Protein AF-A0A088B2Z9-F1 (afdb_monomer_lite)

Secondary structure (DSSP, 8-state):
---EEEEEESSTT--HHHHHHIIIIITTTSSSTT-SEEEEEEEESSS-HHHHHHHHHHHHT---S-SS-SSTTS-EEEEEE-----TT-----SEEEEEEEEE-TT--PPP-----

pLDDT: mean 90.2, std 11.57, range [54.62, 98.5]

Organism: NCBI:txid693986

Foldseek 3Di:
DAEEEEDEAAALQSCPVVLCCCVVCVQQCVPPQAHLEHEYEYAYADDDLLSSVVNSCVVNVWDFPDPDDPDNVWSKTKTWDHHPYPPPGPGDPTHIYIYTYDYDYPDDPDPPPPDD

Structure (mmCIF, N/CA/C/O backbone):
data_AF-A0A088B2Z9-F1
#
_entry.id   AF-A0A088B2Z9-F1
#
loop_
_atom_site.group_PDB
_atom_site.id
_atom_site.type_symbol
_atom_site.label_atom_id
_atom_site.label_alt_id
_atom_site.label_comp_id
_atom_site.label_asym_id
_atom_site.label_entity_id
_atom_site.label_seq_id
_atom_site.pdbx_PDB_ins_code
_atom_site.Cartn_x
_atom_site.Cartn_y
_atom_site.Cartn_z
_atom_site.occupancy
_atom_site.B_iso_or_equiv
_atom_site.auth_seq_id
_atom_site.auth_comp_id
_atom_site.auth_asym_id
_atom_site.auth_atom_id
_atom_site.pdbx_PDB_model_num
ATOM 1 N N . MET A 1 1 ? -0.184 11.453 -15.605 1.00 79.94 1 MET A N 1
ATOM 2 C CA . MET A 1 1 ? -1.303 11.391 -14.638 1.00 79.94 1 MET A CA 1
ATOM 3 C C . MET A 1 1 ? -0.818 10.648 -13.403 1.00 79.94 1 MET A C 1
ATOM 5 O O . MET A 1 1 ? -0.166 9.624 -13.576 1.00 79.94 1 MET A O 1
ATOM 9 N N . TRP A 1 2 ? -1.076 11.173 -12.204 1.00 92.56 2 TRP A N 1
ATOM 10 C CA . TRP A 1 2 ? -0.672 10.564 -10.933 1.00 92.56 2 TRP A CA 1
ATOM 11 C C . TRP A 1 2 ? -1.892 9.891 -10.284 1.00 92.56 2 TRP A C 1
ATOM 13 O O . TRP A 1 2 ? -2.795 10.603 -9.846 1.00 92.56 2 TRP A O 1
ATOM 23 N N . PRO A 1 3 ? -1.999 8.552 -10.320 1.00 94.75 3 PRO A N 1
ATOM 24 C CA . PRO A 1 3 ? -3.218 7.860 -9.912 1.00 94.75 3 PRO A CA 1
ATOM 25 C C . PRO A 1 3 ? -3.337 7.671 -8.404 1.00 94.75 3 PRO A C 1
ATOM 27 O O . PRO A 1 3 ? -2.350 7.486 -7.685 1.00 94.75 3 PRO A O 1
ATOM 30 N N . VAL A 1 4 ? -4.594 7.651 -7.976 1.00 96.12 4 VAL A N 1
ATOM 31 C CA . VAL A 1 4 ? -5.024 7.423 -6.604 1.00 96.12 4 VAL A CA 1
ATOM 32 C C . VAL A 1 4 ? -6.162 6.414 -6.637 1.00 96.12 4 VAL A C 1
ATOM 34 O O . VAL A 1 4 ? -7.118 6.606 -7.381 1.00 96.12 4 VAL A O 1
ATOM 37 N N . GLU A 1 5 ? -6.055 5.369 -5.830 1.00 97.19 5 GLU A N 1
ATOM 38 C CA . GLU A 1 5 ? -7.088 4.348 -5.645 1.00 97.19 5 GLU A CA 1
ATOM 39 C C . GLU A 1 5 ? -7.458 4.279 -4.159 1.00 97.19 5 GLU A C 1
ATOM 41 O O . GLU A 1 5 ? -6.632 4.594 -3.296 1.00 97.19 5 GLU A O 1
ATOM 46 N N . ALA A 1 6 ? -8.697 3.904 -3.835 1.00 97.25 6 ALA A N 1
ATOM 47 C CA . ALA A 1 6 ? -9.171 3.890 -2.455 1.00 97.25 6 ALA A CA 1
ATOM 48 C C . ALA A 1 6 ? -10.034 2.667 -2.140 1.00 97.25 6 ALA A C 1
ATOM 50 O O . ALA A 1 6 ? -10.882 2.274 -2.936 1.00 97.25 6 ALA A O 1
ATOM 51 N N . LYS A 1 7 ? -9.867 2.107 -0.936 1.00 97.06 7 LYS A N 1
ATOM 52 C CA . LYS A 1 7 ? -10.686 1.000 -0.419 1.00 97.06 7 LYS A CA 1
ATOM 53 C C . LYS A 1 7 ? -11.288 1.331 0.939 1.00 97.06 7 LYS A C 1
ATOM 55 O O . LYS A 1 7 ? -10.702 2.064 1.732 1.00 97.06 7 LYS A O 1
ATOM 60 N N . ILE A 1 8 ? -12.444 0.737 1.225 1.00 95.62 8 ILE A N 1
ATOM 61 C CA . ILE A 1 8 ? -13.016 0.712 2.574 1.00 95.62 8 ILE A CA 1
ATOM 62 C C . ILE A 1 8 ? -12.413 -0.478 3.318 1.00 95.62 8 ILE A C 1
ATOM 64 O O . ILE A 1 8 ? -12.496 -1.612 2.853 1.00 95.62 8 ILE A O 1
ATOM 68 N N . LEU A 1 9 ? -11.832 -0.221 4.485 1.00 95.88 9 LEU A N 1
ATOM 69 C CA . LEU A 1 9 ? -11.202 -1.219 5.339 1.00 95.88 9 LEU A CA 1
ATOM 70 C C . LEU A 1 9 ? -12.056 -1.393 6.595 1.00 95.88 9 LEU A C 1
ATOM 72 O O . LEU A 1 9 ? -12.163 -0.491 7.424 1.00 95.88 9 LEU A O 1
ATOM 76 N N . ILE A 1 10 ? -12.683 -2.560 6.748 1.00 94.81 10 ILE A N 1
ATOM 77 C CA . ILE A 1 10 ? -13.554 -2.821 7.906 1.00 94.81 10 ILE A CA 1
ATOM 78 C C . ILE A 1 10 ? -12.737 -2.883 9.204 1.00 94.81 10 ILE A C 1
ATOM 80 O O . ILE A 1 10 ? -13.171 -2.387 10.239 1.00 94.81 10 ILE A O 1
ATOM 84 N N . THR A 1 11 ? -11.548 -3.485 9.140 1.00 95.75 11 THR A N 1
ATOM 85 C CA . THR A 1 11 ? -10.605 -3.629 10.259 1.00 95.75 11 THR A CA 1
ATOM 86 C C . THR A 1 11 ? -9.166 -3.520 9.746 1.00 95.75 11 THR A C 1
ATOM 88 O O . THR A 1 11 ? -8.950 -3.694 8.540 1.00 95.75 11 THR A O 1
ATOM 91 N N . PRO A 1 12 ? -8.154 -3.379 10.626 1.00 97.75 12 PRO A N 1
ATOM 92 C CA . PRO A 1 12 ? -6.750 -3.317 10.214 1.00 97.75 12 PRO A CA 1
ATOM 93 C C . PRO A 1 12 ? -6.232 -4.561 9.480 1.00 97.75 12 PRO A C 1
ATOM 95 O O . PRO A 1 12 ? -5.145 -4.533 8.907 1.00 97.75 12 PRO A O 1
ATOM 98 N N . LYS A 1 13 ? -6.976 -5.676 9.521 1.00 97.44 13 LYS A N 1
ATOM 99 C CA . LYS A 1 13 ? -6.632 -6.941 8.852 1.00 97.44 13 LYS A CA 1
ATOM 100 C C . LYS A 1 13 ? -7.409 -7.160 7.550 1.00 97.44 13 LYS A C 1
ATOM 102 O O . LYS A 1 13 ? -7.031 -8.027 6.763 1.00 97.44 13 LYS A O 1
ATOM 107 N N . ALA A 1 14 ? -8.471 -6.390 7.304 1.00 97.19 14 ALA A N 1
ATOM 108 C CA . ALA A 1 14 ? -9.327 -6.506 6.124 1.00 97.19 14 ALA A CA 1
ATOM 109 C C . ALA A 1 14 ? -8.682 -5.826 4.901 1.00 97.19 14 ALA A C 1
ATOM 111 O O . ALA A 1 14 ? -9.179 -4.830 4.394 1.00 97.19 14 ALA A O 1
ATOM 112 N N . LEU A 1 15 ? -7.537 -6.359 4.464 1.00 98.38 15 LEU A N 1
ATOM 113 C CA . LEU A 1 15 ? -6.647 -5.741 3.474 1.00 98.38 15 LEU A CA 1
ATOM 114 C C . LEU A 1 15 ? -6.597 -6.480 2.130 1.00 98.38 15 LEU A C 1
ATOM 116 O O . LEU A 1 15 ? -5.725 -6.178 1.323 1.00 98.38 15 LEU A O 1
ATOM 120 N N . ALA A 1 16 ? -7.451 -7.482 1.901 1.00 98.12 16 ALA A N 1
ATOM 121 C CA . ALA A 1 16 ? -7.367 -8.333 0.710 1.00 98.12 16 ALA A CA 1
ATOM 122 C C . ALA A 1 16 ? -7.424 -7.511 -0.588 1.00 98.12 16 ALA A C 1
ATOM 124 O O . ALA A 1 16 ? -6.449 -7.510 -1.334 1.00 98.12 16 ALA A O 1
ATOM 125 N N . ASP A 1 17 ? -8.490 -6.733 -0.778 1.00 98.12 17 ASP A N 1
ATOM 126 C CA . ASP A 1 17 ? -8.683 -5.919 -1.986 1.00 98.12 17 ASP A CA 1
ATOM 127 C C . ASP A 1 17 ? -7.661 -4.782 -2.094 1.00 98.12 17 ASP A C 1
ATOM 129 O O . ASP A 1 17 ? -7.198 -4.446 -3.179 1.00 98.12 17 ASP A O 1
ATOM 133 N N . TYR A 1 18 ? -7.265 -4.205 -0.956 1.00 98.50 18 TYR A N 1
ATOM 134 C CA . TYR A 1 18 ? -6.233 -3.168 -0.914 1.00 98.50 18 TYR A CA 1
ATOM 135 C C . TYR A 1 18 ? -4.892 -3.703 -1.430 1.00 98.50 18 TYR A C 1
ATOM 137 O O . TYR A 1 18 ? -4.229 -3.068 -2.245 1.00 98.50 18 TYR A O 1
ATOM 145 N N . VAL A 1 19 ? -4.478 -4.876 -0.947 1.00 98.25 19 VAL A N 1
ATOM 146 C CA . VAL A 1 19 ? -3.222 -5.516 -1.352 1.00 98.25 19 VAL A CA 1
ATOM 147 C C . VAL A 1 19 ? -3.301 -6.003 -2.795 1.00 98.25 19 VAL A C 1
ATOM 149 O O . VAL A 1 19 ? -2.327 -5.829 -3.526 1.00 98.25 19 VAL A O 1
ATOM 152 N N . ALA A 1 20 ? -4.443 -6.560 -3.208 1.00 98.19 20 ALA A N 1
ATOM 153 C CA . ALA A 1 20 ? -4.669 -6.990 -4.584 1.00 98.19 20 ALA A CA 1
ATOM 154 C C . ALA A 1 20 ? -4.472 -5.826 -5.561 1.00 98.19 20 ALA A C 1
ATOM 156 O O . ALA A 1 20 ? -3.715 -5.960 -6.511 1.00 98.19 20 ALA A O 1
ATOM 157 N N . ASP A 1 21 ? -5.021 -4.641 -5.285 1.00 97.88 21 ASP A N 1
ATOM 158 C CA . ASP A 1 21 ? -4.847 -3.503 -6.195 1.00 97.88 21 ASP A CA 1
ATOM 159 C C . 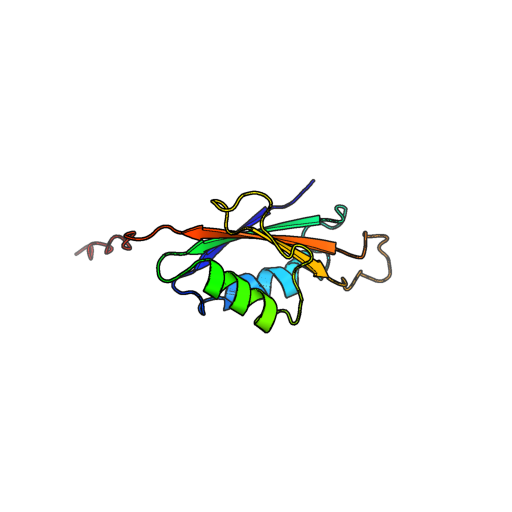ASP A 1 21 ? -3.407 -2.983 -6.263 1.00 97.88 21 ASP A C 1
ATOM 161 O O . ASP A 1 21 ? -2.936 -2.586 -7.333 1.00 97.88 21 ASP A O 1
ATOM 165 N N . VAL A 1 22 ? -2.661 -3.036 -5.155 1.00 97.81 22 VAL A N 1
ATOM 166 C CA . VAL A 1 22 ? -1.220 -2.757 -5.205 1.00 97.81 22 VAL A CA 1
ATOM 167 C C . VAL A 1 22 ? -0.538 -3.742 -6.153 1.00 97.81 22 VAL A C 1
ATOM 169 O O . VAL A 1 22 ? 0.100 -3.315 -7.113 1.00 97.81 22 VAL A O 1
ATOM 172 N N . VAL A 1 23 ? -0.687 -5.044 -5.913 1.00 97.94 23 VAL A N 1
ATOM 173 C CA . VAL A 1 23 ? 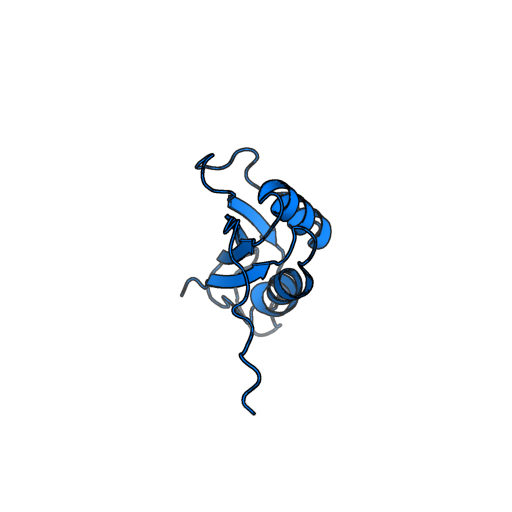0.051 -6.090 -6.636 1.00 97.94 23 VAL A CA 1
ATOM 174 C C . VAL A 1 23 ? -0.398 -6.207 -8.091 1.00 97.94 23 VAL A C 1
ATOM 176 O O . VAL A 1 23 ? 0.432 -6.167 -8.996 1.00 97.94 23 VAL A O 1
ATOM 179 N N . ASP A 1 24 ? -1.700 -6.295 -8.326 1.00 97.38 24 ASP A N 1
ATOM 180 C CA . ASP A 1 24 ? -2.267 -6.664 -9.619 1.00 97.38 24 ASP A CA 1
ATOM 181 C C . ASP A 1 24 ? -2.482 -5.460 -10.537 1.00 97.38 24 ASP A C 1
ATOM 183 O O . ASP A 1 24 ? -2.571 -5.640 -11.753 1.00 97.38 24 ASP A O 1
ATOM 187 N N . GLN A 1 25 ? -2.546 -4.237 -9.990 1.00 96.75 25 GLN A N 1
ATOM 188 C CA . GLN A 1 25 ? -2.763 -3.021 -10.782 1.00 96.75 25 GLN A CA 1
ATOM 189 C C . GLN A 1 25 ? -1.533 -2.117 -10.813 1.00 96.75 25 GLN A C 1
ATOM 191 O O . GLN A 1 25 ? -1.035 -1.786 -11.892 1.00 96.75 25 GLN A O 1
ATOM 196 N N . PHE A 1 26 ? -1.012 -1.707 -9.654 1.00 96.62 26 PHE A N 1
ATOM 197 C CA . PHE A 1 26 ? 0.146 -0.812 -9.620 1.00 96.62 26 PHE A CA 1
ATOM 198 C C . PHE A 1 26 ? 1.437 -1.518 -10.038 1.00 96.62 26 PHE A C 1
ATOM 200 O O . PHE A 1 26 ? 2.174 -0.987 -10.875 1.00 96.62 26 PHE A O 1
ATOM 207 N N . LEU A 1 27 ? 1.716 -2.712 -9.499 1.00 96.44 27 LEU A N 1
ATOM 208 C CA . LEU A 1 27 ? 2.981 -3.410 -9.774 1.00 96.44 27 LEU A CA 1
ATOM 209 C C . LEU A 1 27 ? 3.043 -4.054 -11.162 1.00 96.44 27 LEU A C 1
ATOM 211 O O . LEU A 1 27 ? 4.136 -4.340 -11.641 1.00 96.44 27 LEU A O 1
ATOM 215 N N . THR A 1 28 ? 1.908 -4.202 -11.843 1.00 96.44 28 THR A N 1
ATOM 216 C CA . THR A 1 28 ? 1.818 -4.653 -13.244 1.00 96.44 28 THR A CA 1
ATOM 217 C C . THR A 1 28 ? 1.783 -3.496 -14.247 1.00 96.44 28 THR A C 1
ATOM 219 O O . THR A 1 28 ? 1.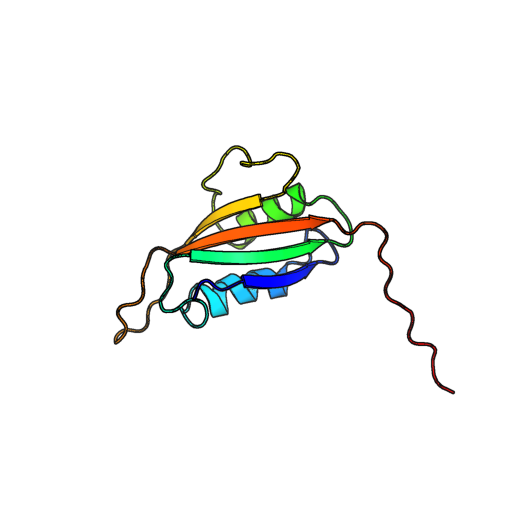595 -3.713 -15.443 1.00 96.44 28 THR A O 1
ATOM 222 N N . CYS A 1 29 ? 1.936 -2.251 -13.777 1.00 95.44 29 CYS A N 1
ATOM 223 C CA . CYS A 1 29 ? 1.841 -1.026 -14.577 1.00 95.44 29 CYS A CA 1
ATOM 224 C C . CYS A 1 29 ? 0.470 -0.776 -15.229 1.00 95.44 29 CYS A C 1
ATOM 226 O O . CYS A 1 29 ? 0.353 0.142 -16.042 1.00 95.44 29 CYS A O 1
ATOM 228 N N . ARG A 1 30 ? -0.575 -1.542 -14.883 1.00 94.94 30 ARG A N 1
ATOM 229 C CA . ARG A 1 30 ? -1.943 -1.273 -15.349 1.00 94.94 30 ARG A CA 1
ATOM 230 C C . ARG A 1 30 ? -2.442 0.061 -14.807 1.00 94.94 30 ARG A C 1
ATOM 232 O O . ARG A 1 30 ? -3.022 0.854 -15.547 1.00 94.94 30 ARG A O 1
ATOM 239 N N . TYR A 1 31 ? -2.155 0.334 -13.538 1.00 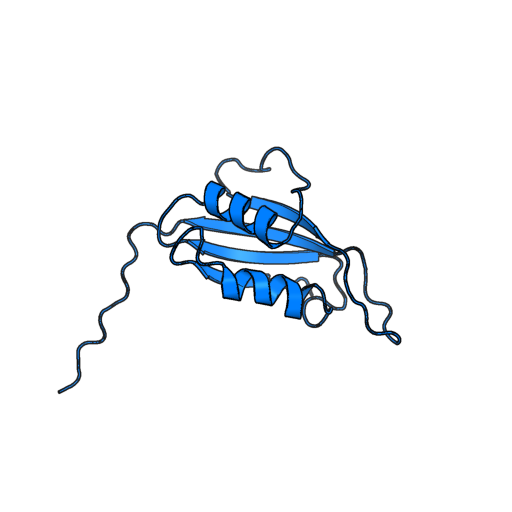94.25 31 TYR A N 1
ATOM 240 C CA . TYR A 1 31 ? -2.251 1.671 -12.966 1.00 94.25 31 TYR A CA 1
ATOM 241 C C . TYR A 1 31 ? -0.890 2.366 -13.045 1.00 94.25 31 TYR A C 1
ATOM 243 O O . TYR A 1 31 ? 0.167 1.755 -12.889 1.00 94.25 31 TYR A O 1
ATOM 251 N N . ALA A 1 32 ? -0.917 3.682 -13.259 1.00 92.12 32 ALA A N 1
ATOM 252 C CA . ALA A 1 32 ? 0.277 4.531 -13.288 1.00 92.12 32 ALA A CA 1
ATOM 253 C C . ALA A 1 32 ? 1.354 4.160 -14.343 1.00 92.12 32 ALA A C 1
ATOM 255 O O . ALA A 1 32 ? 2.539 4.284 -14.015 1.00 92.12 32 ALA A O 1
ATOM 256 N N . PRO A 1 33 ? 1.031 3.751 -15.591 1.00 94.50 33 PRO A N 1
ATOM 257 C CA . PRO A 1 33 ? 2.045 3.272 -16.546 1.00 94.50 33 PRO A CA 1
ATOM 258 C C . PRO A 1 33 ? 3.131 4.309 -16.863 1.00 94.50 33 PRO A C 1
ATOM 260 O O . PRO A 1 33 ? 4.260 3.953 -17.163 1.00 94.50 33 PRO A O 1
ATOM 263 N N . PHE A 1 34 ? 2.819 5.604 -16.765 1.00 93.94 34 PHE A N 1
ATOM 264 C CA . PHE A 1 34 ? 3.751 6.696 -17.077 1.00 93.94 34 PHE A CA 1
ATOM 265 C C . PHE A 1 34 ? 4.173 7.514 -15.851 1.00 93.94 34 PHE A C 1
ATOM 267 O O . PHE A 1 34 ? 4.762 8.580 -15.998 1.00 93.94 34 PHE A O 1
ATOM 274 N N . SER A 1 35 ? 3.839 7.061 -14.640 1.00 95.56 35 SER A N 1
ATOM 275 C CA . SER A 1 35 ? 4.185 7.755 -13.396 1.00 95.56 35 SER A CA 1
ATOM 276 C C . SER A 1 35 ? 5.028 6.841 -12.512 1.00 95.56 35 SER A C 1
ATOM 278 O O . SER A 1 35 ? 4.618 5.704 -12.280 1.00 95.56 35 SER A O 1
ATOM 280 N N . PRO A 1 36 ? 6.174 7.299 -11.974 1.00 95.00 36 PRO A N 1
ATOM 281 C CA . PRO A 1 36 ? 6.983 6.524 -11.032 1.00 95.00 36 PRO A CA 1
ATOM 282 C C . PRO A 1 36 ? 6.349 6.438 -9.634 1.00 95.00 36 PRO A C 1
ATOM 284 O O . PRO A 1 36 ? 6.930 5.832 -8.738 1.00 95.00 36 PRO A O 1
ATOM 287 N N . SER A 1 37 ? 5.180 7.044 -9.415 1.00 96.44 37 SER A N 1
ATOM 288 C CA . SER A 1 37 ? 4.487 7.010 -8.128 1.00 96.44 37 SER A CA 1
ATOM 289 C C . SER A 1 37 ? 2.965 7.109 -8.252 1.00 96.44 37 SER A C 1
ATOM 291 O O . SER A 1 37 ? 2.428 7.464 -9.308 1.00 96.44 37 SER A O 1
ATOM 293 N N . GLY A 1 38 ? 2.284 6.760 -7.163 1.00 96.31 38 GLY A N 1
ATOM 294 C CA . GLY A 1 38 ? 0.833 6.833 -6.992 1.00 96.31 38 GLY A CA 1
ATOM 295 C C . GLY A 1 38 ? 0.448 6.638 -5.525 1.00 96.31 38 GLY A C 1
ATOM 296 O O . GLY A 1 38 ? 1.327 6.500 -4.666 1.00 96.31 38 GLY A O 1
ATOM 297 N N . ALA A 1 39 ? -0.850 6.613 -5.227 1.00 96.69 39 ALA A N 1
ATOM 298 C CA . ALA A 1 39 ? -1.335 6.413 -3.864 1.00 96.69 39 ALA A CA 1
ATOM 299 C C . ALA A 1 39 ? -2.463 5.387 -3.744 1.00 96.69 39 ALA A C 1
ATOM 301 O O . ALA A 1 39 ? -3.331 5.279 -4.607 1.00 96.69 39 ALA A O 1
ATOM 302 N N . MET A 1 40 ? -2.456 4.700 -2.606 1.00 97.88 40 MET A N 1
ATOM 303 C CA . MET A 1 40 ? -3.514 3.829 -2.124 1.00 97.88 40 MET A CA 1
ATOM 304 C C . MET A 1 40 ? -4.061 4.358 -0.801 1.00 97.88 40 MET A C 1
ATOM 306 O O . MET A 1 40 ? -3.353 4.427 0.212 1.00 97.88 40 MET A O 1
ATOM 310 N N . LEU A 1 41 ? -5.345 4.697 -0.803 1.00 97.12 41 LEU A N 1
ATOM 311 C CA . LEU A 1 41 ? -6.069 5.200 0.354 1.00 97.12 41 LEU A CA 1
ATOM 312 C C . LEU A 1 41 ? -6.887 4.081 0.999 1.00 97.12 41 LEU A C 1
ATOM 314 O O . LEU A 1 41 ? -7.483 3.244 0.321 1.00 97.12 41 LEU A O 1
ATOM 318 N N . GLY A 1 42 ? -6.924 4.070 2.325 1.00 96.62 42 GLY A N 1
ATOM 319 C CA . GLY A 1 42 ? -7.779 3.185 3.106 1.00 96.62 42 GLY A CA 1
ATOM 320 C C . GLY A 1 42 ? -8.704 3.987 4.007 1.00 96.62 42 GLY A C 1
ATOM 321 O O . GLY A 1 42 ? -8.226 4.682 4.897 1.00 96.62 42 GLY A O 1
ATOM 322 N N . TYR A 1 43 ? -10.015 3.867 3.816 1.00 95.50 43 TYR A N 1
ATOM 323 C CA . TYR A 1 43 ? -11.015 4.387 4.748 1.00 95.50 43 TYR A CA 1
ATOM 324 C C . TYR A 1 43 ? -11.284 3.334 5.826 1.00 95.50 43 TYR A C 1
ATOM 326 O O . TYR A 1 43 ? -11.986 2.355 5.573 1.00 95.50 43 TYR A O 1
ATOM 334 N N . LEU A 1 44 ? -10.684 3.498 7.005 1.00 95.38 44 LEU A N 1
ATOM 335 C CA . LEU A 1 44 ? -10.724 2.522 8.091 1.00 95.38 44 LEU A CA 1
ATOM 336 C C . LEU A 1 44 ? -11.927 2.761 9.007 1.00 95.38 44 LEU A C 1
ATOM 338 O O . LEU A 1 44 ? -12.017 3.800 9.654 1.00 95.38 44 LEU A O 1
ATOM 342 N N . LEU A 1 45 ? -12.825 1.782 9.110 1.00 94.25 45 LEU A N 1
ATOM 343 C CA . LEU A 1 45 ? -14.044 1.915 9.918 1.00 94.25 45 LEU A CA 1
ATOM 344 C C . LEU A 1 45 ? -13.822 1.591 11.406 1.00 94.25 45 LEU A C 1
ATOM 346 O O . LEU A 1 45 ? -14.497 2.140 12.275 1.00 94.25 45 LEU A O 1
ATOM 350 N N . SER A 1 46 ? -12.874 0.706 11.721 1.00 93.44 46 SER A N 1
ATOM 351 C CA . SER A 1 46 ? -12.585 0.262 13.089 1.00 93.44 46 SER A CA 1
ATOM 352 C C . SER A 1 46 ? -11.112 -0.112 13.265 1.00 93.44 46 SER A C 1
ATOM 354 O O . SER A 1 46 ? -10.485 -0.599 12.326 1.00 93.44 46 SER A O 1
ATOM 356 N N . GLY A 1 47 ? -10.574 0.071 14.474 1.00 93.56 47 GLY A N 1
ATOM 357 C CA . GLY A 1 47 ? -9.168 -0.183 14.816 1.00 93.56 47 GLY A CA 1
ATOM 358 C C . GLY A 1 47 ? -8.246 1.008 14.541 1.00 93.56 47 GLY A C 1
ATOM 359 O O . GLY A 1 47 ? -8.719 2.097 14.236 1.00 93.56 47 GLY A O 1
ATOM 360 N N . ALA A 1 48 ? -6.932 0.803 14.659 1.00 93.81 48 ALA A N 1
ATOM 361 C CA . ALA A 1 48 ? -5.941 1.866 14.504 1.00 93.81 48 ALA A CA 1
ATOM 362 C C . ALA A 1 48 ? -5.371 1.942 13.066 1.00 93.81 48 ALA A C 1
ATOM 364 O O . ALA A 1 48 ? -5.039 0.906 12.465 1.00 93.81 48 ALA A O 1
ATOM 365 N N . PRO A 1 49 ? -5.212 3.150 12.495 1.00 94.00 49 PRO A N 1
ATOM 366 C CA . PRO A 1 49 ? -4.503 3.353 11.232 1.00 94.00 49 PRO A CA 1
ATOM 367 C C . PRO A 1 49 ? -3.067 2.805 11.225 1.00 94.00 49 PRO A C 1
ATOM 369 O O . PRO A 1 49 ? -2.615 2.259 10.219 1.00 94.00 49 PRO A O 1
ATOM 372 N N . GLU A 1 50 ? -2.363 2.881 12.351 1.00 93.00 50 GLU A N 1
ATOM 373 C CA . GLU A 1 50 ? -0.978 2.429 12.515 1.00 93.00 50 GLU A CA 1
ATOM 374 C C . GLU A 1 50 ? -0.871 0.908 12.382 1.00 93.00 50 GLU A C 1
ATOM 376 O O . GLU A 1 50 ? -0.020 0.408 11.642 1.00 93.00 50 GLU A O 1
ATOM 381 N N . ASP A 1 51 ? -1.788 0.170 13.015 1.00 96.06 51 ASP A N 1
ATOM 382 C CA . ASP A 1 51 ? -1.890 -1.286 12.874 1.00 96.06 51 ASP A CA 1
ATOM 383 C C . ASP A 1 51 ? -2.177 -1.675 11.422 1.00 96.06 51 ASP A C 1
ATOM 385 O O . ASP A 1 51 ? -1.650 -2.661 10.901 1.00 96.06 51 ASP A O 1
ATOM 389 N N . THR A 1 52 ? -3.011 -0.880 10.749 1.00 97.00 52 THR A N 1
ATOM 390 C CA . THR A 1 52 ? -3.363 -1.084 9.341 1.00 97.00 52 THR A CA 1
ATOM 391 C C . THR A 1 52 ? -2.128 -0.921 8.460 1.00 97.00 52 THR A C 1
ATOM 393 O O . THR A 1 52 ? -1.821 -1.805 7.660 1.00 97.00 52 THR A O 1
ATOM 396 N N . LEU A 1 53 ? -1.361 0.155 8.651 1.00 95.94 53 LEU A N 1
ATOM 397 C CA . LEU A 1 53 ? -0.100 0.390 7.947 1.00 95.94 53 LEU A CA 1
ATOM 398 C C . LEU A 1 53 ? 0.930 -0.709 8.238 1.00 95.94 53 LEU A C 1
ATOM 400 O O . LEU A 1 53 ? 1.587 -1.180 7.308 1.00 95.94 53 LEU A O 1
ATOM 404 N N . ALA A 1 54 ? 1.063 -1.158 9.486 1.00 96.06 54 ALA A N 1
ATOM 405 C CA . ALA A 1 54 ? 1.962 -2.256 9.840 1.00 96.06 54 ALA A CA 1
ATOM 406 C C . ALA A 1 54 ? 1.571 -3.564 9.126 1.00 96.06 54 ALA A C 1
ATOM 408 O O . ALA A 1 54 ? 2.426 -4.265 8.577 1.00 96.06 54 ALA A O 1
ATOM 409 N N . ASN A 1 55 ? 0.271 -3.868 9.061 1.00 98.25 55 ASN A N 1
ATOM 410 C CA . ASN A 1 55 ? -0.238 -5.038 8.351 1.00 98.25 55 ASN A CA 1
ATOM 411 C C . ASN A 1 55 ? -0.056 -4.928 6.829 1.00 98.25 55 ASN A C 1
ATOM 413 O O . ASN A 1 55 ? 0.280 -5.933 6.202 1.00 98.25 55 ASN A O 1
ATOM 417 N N . ILE A 1 56 ? -0.219 -3.739 6.236 1.00 98.00 56 ILE A N 1
ATOM 418 C CA . ILE A 1 56 ? 0.067 -3.492 4.811 1.0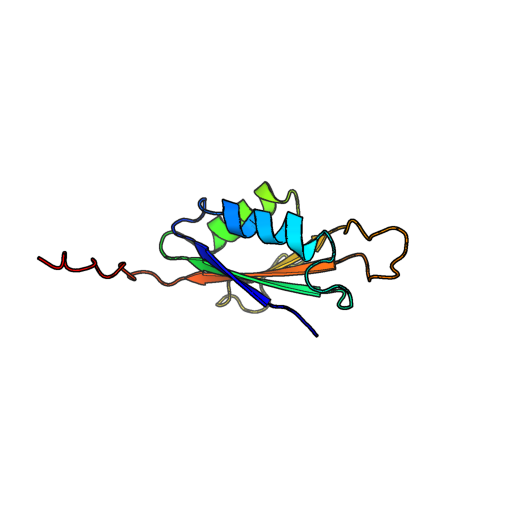0 98.00 56 ILE A CA 1
ATOM 419 C C . ILE A 1 56 ? 1.537 -3.794 4.509 1.00 98.00 56 ILE A C 1
ATOM 421 O O . ILE A 1 56 ? 1.817 -4.597 3.618 1.00 98.00 56 ILE A O 1
ATOM 425 N N . ALA A 1 57 ? 2.468 -3.234 5.288 1.00 97.12 57 ALA A N 1
ATOM 426 C CA . ALA A 1 57 ? 3.901 -3.477 5.122 1.00 97.12 57 ALA A CA 1
ATOM 427 C C . ALA A 1 57 ? 4.233 -4.973 5.212 1.00 97.12 57 ALA A C 1
ATOM 429 O O . ALA A 1 57 ? 4.918 -5.517 4.344 1.00 97.12 57 ALA A O 1
ATOM 430 N N . LYS A 1 58 ? 3.671 -5.666 6.213 1.00 98.06 58 LYS A N 1
ATOM 431 C CA . LYS A 1 58 ? 3.838 -7.113 6.393 1.00 98.06 58 LYS A CA 1
ATOM 432 C C . LYS A 1 58 ? 3.298 -7.920 5.209 1.00 98.06 58 LYS A C 1
ATOM 434 O O . LYS A 1 58 ? 3.947 -8.868 4.782 1.00 98.06 58 LYS A O 1
ATOM 439 N N . ARG A 1 59 ? 2.115 -7.575 4.692 1.00 97.88 59 ARG A N 1
ATOM 440 C CA . ARG A 1 59 ? 1.451 -8.300 3.592 1.00 97.88 59 ARG A CA 1
ATOM 441 C C . ARG A 1 59 ? 2.144 -8.084 2.251 1.00 97.88 59 ARG A C 1
ATOM 443 O O . ARG A 1 59 ? 2.207 -9.018 1.463 1.00 97.88 59 ARG A O 1
ATOM 450 N N . LEU A 1 60 ? 2.664 -6.882 2.017 1.00 97.25 60 LEU A N 1
ATOM 451 C CA . LEU A 1 60 ? 3.405 -6.536 0.803 1.00 97.25 60 LEU A CA 1
ATOM 452 C C . LEU A 1 60 ? 4.897 -6.892 0.887 1.00 97.25 60 LEU A C 1
ATOM 454 O O . LEU A 1 60 ? 5.598 -6.786 -0.113 1.00 97.25 60 LEU A O 1
ATOM 458 N N . GLY A 1 61 ? 5.394 -7.299 2.060 1.00 96.62 61 GLY A N 1
ATOM 459 C CA . GLY A 1 61 ? 6.805 -7.630 2.262 1.00 96.62 61 GLY A CA 1
ATOM 460 C C . GLY A 1 61 ? 7.738 -6.424 2.129 1.00 96.62 61 GLY A C 1
ATOM 461 O O . GLY A 1 61 ? 8.889 -6.583 1.731 1.00 96.62 61 GLY A O 1
ATOM 462 N N . VAL A 1 62 ? 7.255 -5.218 2.442 1.00 95.38 62 VAL A N 1
ATOM 463 C CA . VAL A 1 62 ? 8.010 -3.967 2.281 1.00 95.38 62 VAL A CA 1
ATOM 464 C C . VAL A 1 62 ? 8.349 -3.322 3.617 1.00 95.38 62 VAL A C 1
ATOM 466 O O . VAL A 1 62 ? 7.724 -3.579 4.646 1.00 95.38 62 VAL A O 1
ATOM 469 N N . ARG A 1 63 ? 9.342 -2.433 3.589 1.00 94.56 63 ARG A N 1
ATOM 470 C CA . ARG A 1 63 ? 9.621 -1.485 4.668 1.00 94.56 63 ARG A CA 1
ATOM 471 C C . ARG A 1 63 ? 9.278 -0.089 4.175 1.00 94.56 63 ARG A C 1
ATOM 473 O O . ARG A 1 63 ? 9.576 0.245 3.029 1.00 94.56 63 ARG A O 1
ATOM 480 N N . TYR A 1 64 ? 8.659 0.710 5.032 1.00 93.75 64 TYR A N 1
ATOM 481 C CA . TYR A 1 64 ? 8.384 2.098 4.694 1.00 93.75 64 TYR A CA 1
ATOM 482 C C . TYR A 1 64 ? 9.674 2.913 4.649 1.00 93.75 64 TYR A C 1
ATOM 484 O O . TYR A 1 64 ? 10.599 2.684 5.425 1.00 93.75 64 TYR A O 1
ATOM 492 N N . THR A 1 65 ? 9.716 3.843 3.701 1.00 87.06 65 THR A N 1
ATOM 493 C CA . THR A 1 65 ? 10.866 4.712 3.440 1.00 87.06 65 THR A CA 1
ATOM 494 C C . THR A 1 65 ? 10.984 5.771 4.531 1.00 87.06 65 THR A C 1
ATOM 496 O O . THR A 1 65 ? 12.086 6.109 4.951 1.00 87.06 65 THR A O 1
ATOM 499 N N . GLU A 1 66 ? 9.850 6.281 5.016 1.00 78.88 66 GLU A N 1
ATOM 500 C CA . GLU A 1 66 ? 9.802 7.229 6.121 1.00 78.88 66 GLU A CA 1
ATOM 501 C C . GLU A 1 66 ? 9.695 6.501 7.465 1.00 78.88 66 GLU A C 1
ATOM 503 O O . GLU A 1 66 ? 8.767 5.723 7.704 1.00 78.88 66 GLU A O 1
ATOM 508 N N . THR A 1 67 ? 10.624 6.795 8.375 1.00 61.59 67 THR A N 1
ATOM 509 C CA . THR A 1 67 ? 10.568 6.351 9.776 1.00 61.59 67 THR A CA 1
ATOM 510 C C . THR A 1 67 ? 9.568 7.166 10.600 1.00 61.59 67 THR A C 1
ATOM 512 O O . THR A 1 67 ? 8.961 6.629 11.525 1.00 61.59 67 THR A O 1
ATOM 515 N N . THR A 1 68 ? 9.325 8.421 10.208 1.00 56.75 68 THR A N 1
ATOM 516 C CA . THR A 1 68 ? 8.404 9.357 10.868 1.00 56.75 68 THR A CA 1
ATOM 517 C C . THR A 1 68 ? 7.464 9.955 9.818 1.00 56.75 68 THR A C 1
ATOM 519 O O . THR A 1 68 ? 7.942 10.341 8.749 1.00 56.75 68 THR A O 1
ATOM 522 N N . PRO A 1 69 ? 6.143 10.026 10.061 1.00 60.75 69 PRO A N 1
ATOM 523 C CA . PRO A 1 69 ? 5.244 10.692 9.128 1.00 60.75 69 PRO A CA 1
ATOM 524 C C . PRO A 1 69 ? 5.626 12.170 8.998 1.00 60.75 69 PRO A C 1
ATOM 526 O O . PRO A 1 69 ? 6.007 12.803 9.980 1.00 60.75 69 PRO A O 1
ATOM 529 N N . LEU A 1 70 ? 5.492 12.719 7.788 1.00 65.06 70 LEU A N 1
ATOM 530 C CA . LEU A 1 70 ? 5.646 14.160 7.535 1.00 65.06 70 LEU A CA 1
ATOM 531 C C . LEU A 1 70 ? 4.651 15.006 8.348 1.00 65.06 70 LEU A C 1
ATOM 533 O O . LEU A 1 70 ? 4.918 16.170 8.618 1.00 65.06 70 LEU A O 1
ATOM 537 N N . ASP A 1 71 ? 3.525 14.408 8.729 1.00 68.00 71 ASP A N 1
ATOM 538 C CA . ASP A 1 71 ? 2.477 14.992 9.553 1.00 68.00 71 ASP A CA 1
ATOM 539 C C . ASP A 1 71 ? 1.971 13.896 10.500 1.00 68.00 71 ASP A C 1
ATOM 541 O O . ASP A 1 71 ? 1.436 12.883 10.047 1.00 68.00 71 ASP A O 1
ATOM 545 N N . THR A 1 72 ? 2.175 14.060 11.808 1.00 66.19 72 THR A N 1
ATOM 546 C CA . THR A 1 72 ? 1.757 13.075 12.819 1.00 66.19 72 THR A CA 1
ATOM 547 C C . THR A 1 72 ? 0.248 12.868 12.864 1.00 66.19 72 THR A C 1
ATOM 549 O O . THR A 1 72 ? -0.195 11.821 13.324 1.00 66.19 72 THR A O 1
ATOM 552 N N . GLU A 1 73 ? -0.534 13.823 12.359 1.00 72.06 73 GLU A N 1
ATOM 553 C CA . GLU A 1 73 ? -1.990 13.715 12.261 1.00 72.06 73 GLU A CA 1
ATOM 554 C C . GLU A 1 73 ? -2.437 12.951 11.006 1.00 72.06 73 GLU A C 1
ATOM 556 O O . GLU A 1 73 ? -3.610 12.600 10.871 1.00 72.06 73 GLU A O 1
ATOM 561 N N . ARG A 1 74 ? -1.514 12.650 10.081 1.00 81.06 74 ARG A N 1
ATOM 562 C CA . ARG A 1 74 ? -1.795 11.880 8.864 1.00 81.06 74 ARG A CA 1
ATOM 563 C C . ARG A 1 74 ? -1.126 10.512 8.943 1.00 81.06 74 ARG A C 1
ATOM 565 O O . ARG A 1 74 ? 0.098 10.426 8.806 1.00 81.06 74 ARG A O 1
ATOM 572 N N . PRO A 1 75 ? -1.901 9.417 9.058 1.00 87.62 75 PRO A N 1
ATOM 573 C CA . PRO A 1 75 ? -1.381 8.054 8.997 1.00 87.62 75 PRO A CA 1
ATOM 574 C C . PRO A 1 75 ? -0.926 7.716 7.571 1.00 87.62 75 PRO A C 1
ATOM 576 O O . PRO A 1 75 ? -1.588 7.012 6.807 1.00 87.62 75 PRO A O 1
ATOM 579 N N . HIS A 1 76 ? 0.220 8.272 7.193 1.00 92.81 76 HIS A N 1
ATOM 580 C CA . HIS A 1 76 ? 0.815 8.191 5.872 1.00 92.81 76 HIS A CA 1
ATOM 581 C C . HIS A 1 76 ? 2.199 7.563 5.948 1.00 92.81 76 HIS A C 1
ATOM 583 O O . HIS A 1 76 ? 3.012 7.914 6.807 1.00 92.81 76 HIS A O 1
ATOM 589 N N . ARG A 1 77 ? 2.472 6.640 5.030 1.00 93.25 77 ARG A N 1
ATOM 590 C CA . ARG A 1 77 ? 3.801 6.083 4.764 1.00 93.25 77 ARG A CA 1
ATOM 591 C C . ARG A 1 77 ? 3.952 5.827 3.274 1.00 93.25 77 ARG A C 1
ATOM 593 O O . ARG A 1 77 ? 2.961 5.716 2.562 1.00 93.25 77 ARG A O 1
ATOM 600 N N . SER A 1 78 ? 5.172 5.689 2.777 1.00 94.69 78 SER A N 1
ATOM 601 C CA . SER A 1 78 ? 5.404 5.234 1.410 1.00 94.69 78 SER A CA 1
ATOM 602 C C . SER A 1 78 ? 6.475 4.159 1.338 1.00 94.69 78 SER A C 1
ATOM 604 O O . SER A 1 78 ? 7.397 4.110 2.152 1.00 94.69 78 SER A O 1
ATOM 606 N N . ALA A 1 79 ? 6.357 3.280 0.353 1.00 95.19 79 ALA A N 1
ATOM 607 C CA . ALA A 1 79 ? 7.331 2.234 0.085 1.00 95.19 79 ALA A CA 1
ATOM 608 C C . ALA A 1 79 ? 7.697 2.218 -1.399 1.00 95.19 79 ALA A C 1
ATOM 610 O O . ALA A 1 79 ? 6.892 2.569 -2.268 1.00 95.19 79 ALA A O 1
ATOM 611 N N . TRP A 1 80 ? 8.930 1.805 -1.675 1.00 96.19 80 TRP A N 1
ATOM 612 C CA . TRP A 1 80 ? 9.380 1.507 -3.026 1.00 96.19 80 TRP A CA 1
ATOM 613 C C . TRP A 1 80 ? 9.072 0.052 -3.370 1.00 96.19 80 TRP A C 1
ATOM 615 O O . TRP A 1 80 ? 9.323 -0.851 -2.573 1.00 96.19 80 TRP A O 1
ATOM 625 N N . HIS A 1 81 ? 8.563 -0.165 -4.577 1.00 95.81 81 HIS A N 1
ATOM 626 C CA . HIS A 1 81 ? 8.236 -1.470 -5.126 1.00 95.81 81 HIS A CA 1
ATOM 627 C C . HIS A 1 81 ? 8.911 -1.666 -6.482 1.00 95.81 81 HIS A C 1
ATOM 629 O O . HIS A 1 81 ? 9.011 -0.737 -7.291 1.00 95.81 81 HIS A O 1
ATOM 635 N N . ALA A 1 82 ? 9.326 -2.902 -6.754 1.00 94.50 82 ALA A N 1
ATOM 636 C CA . ALA A 1 82 ? 9.662 -3.325 -8.104 1.00 94.50 82 ALA A CA 1
ATOM 637 C C . ALA A 1 82 ? 8.370 -3.564 -8.898 1.00 94.50 82 ALA A C 1
ATOM 639 O O . ALA A 1 82 ? 7.402 -4.105 -8.361 1.00 94.50 82 ALA A O 1
ATOM 640 N N . ARG A 1 83 ? 8.360 -3.162 -10.172 1.00 95.31 83 ARG A N 1
ATOM 641 C CA . ARG A 1 83 ? 7.255 -3.445 -11.094 1.00 95.31 83 ARG A CA 1
ATOM 642 C C . ARG A 1 83 ? 7.636 -4.518 -12.097 1.00 95.31 83 ARG A C 1
ATOM 644 O O . ARG A 1 83 ? 8.767 -4.544 -12.579 1.00 95.31 83 ARG A O 1
ATOM 651 N N . THR A 1 84 ? 6.656 -5.333 -12.458 1.00 96.19 84 THR A N 1
ATOM 652 C CA . THR A 1 84 ? 6.716 -6.222 -13.615 1.00 96.19 84 THR A CA 1
ATOM 653 C C . THR A 1 84 ? 6.298 -5.416 -14.839 1.00 96.19 84 THR A C 1
ATOM 655 O O . THR A 1 84 ? 5.113 -5.281 -15.141 1.00 96.19 84 THR A O 1
ATOM 658 N N . VAL A 1 85 ? 7.278 -4.818 -15.516 1.00 95.62 85 VAL A N 1
ATOM 659 C CA . VAL A 1 85 ? 7.047 -4.028 -16.731 1.00 95.62 85 VAL A CA 1
ATOM 660 C C . VAL A 1 85 ? 6.913 -4.975 -17.934 1.00 95.62 85 VAL A C 1
ATOM 662 O O . VAL A 1 85 ? 7.769 -5.846 -18.096 1.00 95.62 85 VAL A O 1
ATOM 665 N N . PRO A 1 86 ? 5.876 -4.839 -18.785 1.00 94.19 86 PRO A N 1
ATOM 666 C CA . PRO A 1 86 ? 5.771 -5.626 -20.015 1.00 94.19 86 PRO A CA 1
ATOM 667 C C . PRO A 1 86 ? 6.977 -5.411 -20.944 1.00 94.19 86 PRO A C 1
ATOM 669 O O . PRO A 1 86 ? 7.487 -4.297 -21.047 1.00 94.19 86 PRO A O 1
ATOM 672 N N . ALA A 1 87 ? 7.418 -6.468 -21.635 1.00 91.94 87 ALA A N 1
ATOM 673 C CA . ALA A 1 87 ? 8.695 -6.509 -22.362 1.00 91.94 87 ALA A CA 1
ATOM 674 C C . ALA A 1 87 ? 8.861 -5.449 -23.472 1.00 91.94 87 ALA A C 1
ATOM 676 O O . ALA A 1 87 ? 9.985 -5.120 -23.841 1.00 91.94 87 ALA A O 1
ATOM 677 N N . ASP A 1 88 ? 7.764 -4.905 -23.998 1.00 94.00 88 ASP A N 1
ATOM 678 C CA . ASP A 1 88 ? 7.738 -3.897 -25.063 1.00 94.00 88 ASP A CA 1
ATOM 679 C C . ASP A 1 88 ? 7.493 -2.466 -24.546 1.00 94.00 88 ASP A C 1
ATOM 681 O O . ASP A 1 88 ? 7.276 -1.544 -25.337 1.00 94.00 88 ASP A O 1
ATOM 685 N N . LYS A 1 89 ? 7.484 -2.257 -23.222 1.00 94.25 89 LYS A N 1
ATOM 686 C CA . LYS A 1 89 ? 7.163 -0.967 -22.599 1.00 94.25 89 LYS A CA 1
ATOM 687 C C . LYS A 1 89 ? 8.350 -0.391 -21.834 1.00 94.25 89 LYS A C 1
ATOM 689 O O . LYS A 1 89 ? 9.024 -1.078 -21.078 1.00 94.25 89 LYS A O 1
ATOM 694 N N . ALA A 1 90 ? 8.534 0.921 -21.956 1.00 92.69 90 ALA A N 1
ATOM 695 C CA . ALA A 1 90 ? 9.530 1.690 -21.210 1.00 92.69 90 ALA A CA 1
ATOM 696 C C . ALA A 1 90 ? 8.898 2.411 -20.002 1.00 92.69 90 ALA A C 1
ATOM 698 O O . ALA A 1 90 ? 9.025 3.625 -19.845 1.00 92.69 90 ALA A O 1
ATOM 699 N N . TYR A 1 91 ? 8.139 1.681 -19.179 1.00 94.94 91 TYR A N 1
ATOM 700 C CA . TYR A 1 91 ? 7.489 2.257 -17.998 1.00 94.94 91 TYR A CA 1
ATOM 701 C C . TYR A 1 91 ? 8.479 2.443 -16.838 1.00 94.94 91 TYR A C 1
ATOM 703 O O . TYR A 1 91 ? 9.390 1.630 -16.670 1.00 94.94 91 TYR A O 1
ATOM 711 N N . PRO A 1 92 ? 8.314 3.491 -16.009 1.00 91.81 92 PRO A N 1
ATOM 712 C CA . PRO A 1 92 ? 9.250 3.787 -14.938 1.00 91.81 92 PRO A CA 1
ATOM 713 C C . PRO A 1 92 ? 9.198 2.731 -13.823 1.00 91.81 92 PRO A C 1
ATOM 715 O O . PRO A 1 92 ? 8.138 2.426 -13.267 1.00 91.81 92 PRO A O 1
ATOM 718 N N . SER A 1 93 ? 10.371 2.234 -13.444 1.00 91.94 93 SER A N 1
ATOM 719 C CA . SER A 1 93 ? 10.615 1.353 -12.299 1.00 91.94 93 SER A CA 1
ATOM 720 C C . SER A 1 93 ? 11.931 1.802 -11.645 1.00 91.94 93 SER A C 1
ATOM 722 O O . SER A 1 93 ? 12.890 2.040 -12.383 1.00 91.94 93 SER A O 1
ATOM 724 N N . PRO A 1 94 ? 12.010 1.981 -10.312 1.00 93.88 94 PRO A N 1
ATOM 725 C CA . PRO A 1 94 ? 11.062 1.535 -9.284 1.00 93.88 94 PRO A CA 1
ATOM 726 C C . PRO A 1 94 ? 9.802 2.412 -9.150 1.00 93.88 94 PRO A C 1
ATOM 728 O O . PRO A 1 94 ? 9.752 3.539 -9.642 1.00 93.88 94 PRO A O 1
ATOM 731 N N . PHE A 1 95 ? 8.774 1.886 -8.472 1.00 96.38 95 PHE A N 1
ATOM 732 C CA . PHE A 1 95 ? 7.518 2.585 -8.172 1.00 96.38 95 PHE A CA 1
ATOM 733 C C . PHE A 1 95 ? 7.408 2.961 -6.701 1.00 96.38 95 PHE A C 1
ATOM 735 O O . PHE A 1 95 ? 7.574 2.100 -5.842 1.00 96.38 95 PHE A O 1
ATOM 742 N N . ARG A 1 96 ? 7.057 4.210 -6.397 1.00 96.56 96 ARG A N 1
ATOM 743 C CA . ARG A 1 96 ? 6.729 4.634 -5.031 1.00 96.56 96 ARG A CA 1
ATOM 744 C C . ARG A 1 96 ? 5.222 4.604 -4.815 1.00 96.56 96 ARG A C 1
ATOM 746 O O . ARG A 1 96 ? 4.500 5.421 -5.388 1.00 96.56 96 ARG A O 1
ATOM 753 N N . CYS A 1 97 ? 4.759 3.707 -3.951 1.00 96.88 97 CYS A N 1
ATOM 754 C CA . CYS A 1 97 ? 3.369 3.686 -3.514 1.00 96.88 97 CYS A CA 1
ATOM 755 C C . CYS A 1 97 ? 3.237 4.444 -2.192 1.00 96.88 97 CYS A C 1
ATOM 757 O O . CYS A 1 97 ? 3.910 4.127 -1.210 1.00 96.88 97 CYS A O 1
ATOM 759 N N . HIS A 1 98 ? 2.376 5.459 -2.164 1.00 96.19 98 HIS A N 1
ATOM 760 C CA . HIS A 1 98 ? 1.993 6.155 -0.942 1.00 96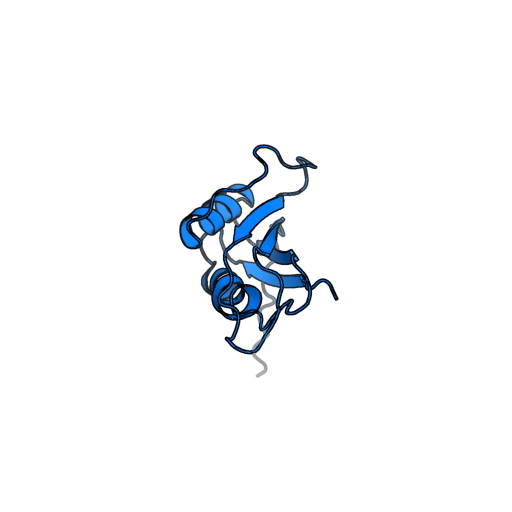.19 98 HIS A CA 1
ATOM 761 C C . HIS A 1 98 ? 0.764 5.476 -0.333 1.00 96.19 98 HIS A C 1
ATOM 763 O O . HIS A 1 98 ? -0.254 5.313 -0.996 1.00 96.19 98 HIS A O 1
ATOM 769 N N . HIS A 1 99 ? 0.850 5.104 0.935 1.00 96.44 99 HIS A N 1
ATOM 770 C CA . HIS A 1 99 ? -0.214 4.482 1.710 1.00 96.44 99 HIS A CA 1
ATOM 771 C C . HIS A 1 99 ? -0.746 5.503 2.710 1.00 96.44 99 HIS A C 1
ATOM 773 O O . HIS A 1 99 ? -0.002 5.958 3.578 1.00 96.44 99 HIS A O 1
ATOM 779 N N . LEU A 1 100 ? -2.016 5.883 2.577 1.00 95.25 100 LEU A N 1
ATOM 780 C CA . LEU A 1 100 ? -2.691 6.807 3.490 1.00 95.25 100 LEU A CA 1
ATOM 781 C C . LEU A 1 100 ? -3.916 6.122 4.088 1.00 95.25 100 LEU A C 1
ATOM 783 O O . LEU A 1 100 ? -4.799 5.694 3.347 1.00 95.25 100 LEU A O 1
ATOM 787 N N . ILE A 1 101 ? -3.987 6.042 5.414 1.00 95.62 101 ILE A N 1
ATOM 788 C CA . ILE A 1 101 ? -5.137 5.475 6.120 1.00 95.62 101 ILE A CA 1
ATOM 789 C C . ILE A 1 101 ? -5.892 6.594 6.832 1.00 95.62 101 ILE A C 1
ATOM 791 O O . ILE A 1 101 ? -5.318 7.341 7.616 1.00 95.62 101 ILE A O 1
ATOM 795 N N . LEU A 1 102 ? -7.184 6.707 6.545 1.00 93.12 102 LEU A N 1
ATOM 796 C CA . LEU A 1 102 ? -8.086 7.695 7.120 1.00 93.12 102 LEU A CA 1
ATOM 797 C C . LEU A 1 102 ? -9.080 6.968 8.025 1.00 93.12 102 LEU A C 1
ATOM 799 O O . LEU A 1 102 ? -9.888 6.171 7.545 1.00 93.12 102 LEU A O 1
ATOM 803 N N . GLY A 1 103 ? -9.002 7.219 9.331 1.00 91.75 103 GLY A N 1
ATOM 804 C CA . GLY A 1 103 ? -9.939 6.667 10.306 1.00 91.75 103 GLY A CA 1
ATOM 805 C C . GLY A 1 103 ? -11.300 7.355 10.215 1.00 91.75 103 GLY A C 1
ATOM 806 O O . GLY A 1 103 ? -11.393 8.570 10.349 1.00 91.75 103 GLY A O 1
ATOM 807 N N . PHE A 1 104 ? -12.356 6.575 10.011 1.00 87.19 104 PHE A N 1
ATOM 808 C CA . PHE A 1 104 ? -13.751 7.011 10.063 1.00 87.19 104 PHE A CA 1
ATOM 809 C C . PHE A 1 104 ? -14.494 6.196 11.124 1.00 87.19 104 PHE A C 1
ATOM 811 O O . PHE A 1 104 ? -15.384 5.390 10.840 1.00 87.19 104 PHE A O 1
ATOM 818 N N . HIS A 1 105 ? -14.073 6.378 12.373 1.00 77.94 105 HIS A N 1
ATOM 819 C CA . HIS A 1 105 ? -14.668 5.692 13.511 1.00 77.94 105 HIS A CA 1
ATOM 820 C C . HIS A 1 105 ? -16.117 6.148 13.715 1.00 77.94 105 HIS A C 1
ATOM 822 O O . HIS A 1 105 ? -16.423 7.334 13.629 1.00 77.94 105 HIS A O 1
ATOM 828 N N . GLY A 1 106 ? -17.013 5.197 13.989 1.00 70.62 106 GLY A N 1
ATOM 829 C CA . GLY A 1 106 ? -18.427 5.485 14.252 1.00 70.62 106 GLY A CA 1
ATOM 830 C C . GLY A 1 106 ? -19.336 5.499 13.019 1.00 70.62 106 GLY A C 1
ATOM 831 O O . GLY A 1 106 ? -20.531 5.739 13.164 1.00 70.62 106 GLY A O 1
ATOM 832 N N . LEU A 1 107 ? -18.821 5.189 11.823 1.00 75.25 107 LEU A N 1
ATOM 833 C CA . LEU A 1 107 ? -19.671 4.925 10.661 1.00 75.25 107 LEU A CA 1
ATOM 834 C C . LEU A 1 107 ? -20.322 3.540 10.765 1.00 75.25 107 LEU A C 1
ATOM 836 O O . LEU A 1 107 ? -19.640 2.518 10.845 1.00 75.25 107 LEU A O 1
ATOM 840 N N . SER A 1 108 ? -21.650 3.501 10.692 1.00 68.69 108 SER A N 1
ATOM 841 C CA . SER A 1 108 ? -22.426 2.277 10.499 1.00 68.69 108 SER A CA 1
ATOM 842 C C . SER A 1 108 ? -22.941 2.209 9.061 1.00 68.69 108 SER A C 1
ATOM 844 O O . SER A 1 108 ? -23.236 3.226 8.431 1.00 68.69 108 SER A O 1
ATOM 846 N N . ARG A 1 109 ? -23.044 0.995 8.505 1.00 71.00 109 ARG A N 1
ATOM 847 C CA . ARG A 1 109 ? -23.779 0.814 7.249 1.00 71.00 109 ARG A CA 1
ATOM 848 C C . ARG A 1 109 ? -25.248 1.107 7.527 1.00 71.00 109 ARG A C 1
ATOM 850 O O . ARG A 1 109 ? -25.803 0.551 8.474 1.00 71.00 109 ARG A O 1
ATOM 857 N N . ALA A 1 110 ? -25.879 1.921 6.685 1.00 79.94 110 ALA A N 1
ATOM 858 C CA . ALA A 1 110 ? -27.331 2.012 6.688 1.00 79.94 110 ALA A CA 1
ATOM 859 C C . ALA A 1 110 ? -27.892 0.601 6.456 1.00 79.94 110 ALA A C 1
ATOM 861 O O . ALA A 1 110 ? -27.509 -0.062 5.486 1.00 79.94 110 ALA A O 1
ATOM 862 N N . SER A 1 111 ? -28.755 0.110 7.351 1.00 73.88 111 SER A N 1
ATOM 863 C CA . SER A 1 111 ? -29.494 -1.111 7.045 1.00 73.88 111 SER A CA 1
ATOM 864 C C . SER A 1 111 ? -30.400 -0.783 5.869 1.00 73.88 111 SER A C 1
ATOM 866 O O . SER A 1 111 ? -31.197 0.153 5.964 1.00 73.88 111 SER A O 1
ATOM 868 N N . ALA A 1 112 ? -30.288 -1.524 4.769 1.00 66.12 112 ALA A N 1
ATOM 869 C CA . ALA A 1 112 ? -31.322 -1.481 3.752 1.00 66.12 112 ALA A CA 1
ATOM 870 C C . ALA A 1 112 ? -32.629 -1.866 4.452 1.00 66.12 112 ALA A C 1
ATOM 872 O O . ALA A 1 112 ? -32.747 -2.984 4.956 1.00 66.12 112 ALA A O 1
ATOM 873 N N . ALA A 1 113 ? -33.567 -0.923 4.571 1.00 56.41 113 ALA A N 1
ATOM 874 C CA . ALA A 1 113 ? -34.915 -1.265 4.980 1.00 56.41 113 ALA A CA 1
ATOM 875 C C . ALA A 1 113 ? -35.390 -2.328 3.989 1.00 56.41 113 ALA A C 1
ATOM 877 O O . ALA A 1 113 ? -35.368 -2.086 2.781 1.00 56.41 113 ALA A O 1
ATOM 878 N N . ALA A 1 114 ? -35.720 -3.519 4.490 1.00 56.09 114 ALA A N 1
ATOM 879 C CA . ALA A 1 114 ? -36.325 -4.552 3.672 1.00 56.09 114 ALA A CA 1
ATOM 880 C C . ALA A 1 114 ? -37.588 -3.941 3.058 1.00 56.09 114 ALA A C 1
ATOM 882 O O . ALA A 1 114 ? -38.539 -3.628 3.774 1.00 56.09 114 ALA A O 1
ATOM 883 N N . SER A 1 115 ? -37.549 -3.670 1.755 1.00 54.62 115 SER A N 1
ATOM 884 C CA . SER A 1 115 ? -38.743 -3.304 1.010 1.00 54.62 115 SER A CA 1
ATOM 885 C C . SER A 1 115 ? -39.651 -4.531 1.022 1.00 54.62 115 SER A C 1
ATOM 887 O O . SER A 1 115 ? -39.258 -5.584 0.519 1.00 54.62 115 SER A O 1
ATOM 889 N N . ILE A 1 116 ? -40.789 -4.392 1.702 1.00 55.16 116 ILE A N 1
ATOM 890 C CA . ILE A 1 116 ? -41.910 -5.340 1.699 1.00 55.16 116 ILE A CA 1
ATOM 891 C C . ILE A 1 116 ? -42.674 -5.152 0.391 1.00 55.16 116 ILE A C 1
ATOM 893 O O . ILE A 1 116 ? -42.877 -3.972 0.018 1.00 55.16 116 ILE A O 1
#

Sequence (116 aa):
MWPVEAKILITPKALADYVADVVDQFLTCRYAPFSPSGAMLGYLLSGAPEDTLANIAKRLGVRYTETTPLDTERPHRSAWHARTVPADKAYPSPFRCHHLILGFHGLSRASAAASI

Radius of gyration: 15.84 Å; chains: 1; bounding box: 53×23×40 Å